Protein AF-A0A2J5PHQ2-F1 (afdb_monomer_lite)

Secondary structure (DSSP, 8-state):
-TTT-EETTEEHHHHHHHHHHHHHHTT---HHHHHHHHHHHHHHHHTT-----

Radius of gyration: 13.02 Å; chains: 1; bounding box: 29×33×25 Å

Sequence (53 aa):
LIARASGPLGTNAQYLFSLDQELRKLGMYDACLDDLVGKVRHLLGESSQPGLA

Foldseek 3Di:
DQLPDADPVGGSLVVLVVVCVVCVVVVNDDPVSVVVNVVSVVVNVVVPDDDDD

pLDDT: mean 85.15, std 16.31, range [36.59, 96.31]

Structure (mmCIF, N/CA/C/O backbone):
data_AF-A0A2J5PHQ2-F1
#
_entry.id   AF-A0A2J5PHQ2-F1
#
loop_
_atom_site.group_PDB
_atom_site.id
_atom_site.type_symbol
_atom_site.label_atom_id
_atom_site.label_alt_id
_atom_site.label_comp_id
_atom_site.label_asym_id
_atom_site.label_entity_id
_atom_site.label_seq_id
_atom_site.pdbx_PDB_ins_code
_atom_site.Cartn_x
_atom_site.Cartn_y
_atom_site.Cartn_z
_atom_site.occupancy
_atom_site.B_iso_or_equiv
_atom_site.auth_seq_id
_atom_site.auth_comp_id
_atom_site.auth_asym_id
_atom_site.auth_atom_id
_atom_site.pdbx_PDB_model_num
ATOM 1 N N . LEU A 1 1 ? 5.454 0.165 -11.317 1.00 77.38 1 LEU A N 1
ATOM 2 C CA . LEU A 1 1 ? 6.165 1.323 -10.722 1.00 77.38 1 LEU A CA 1
ATOM 3 C C . LEU A 1 1 ? 6.210 1.238 -9.197 1.00 77.38 1 LEU A C 1
ATOM 5 O O . LEU A 1 1 ? 7.302 1.131 -8.667 1.00 77.38 1 LEU A O 1
ATOM 9 N N . ILE A 1 2 ? 5.068 1.201 -8.495 1.00 83.25 2 ILE A N 1
ATOM 10 C CA . ILE A 1 2 ? 5.018 1.182 -7.015 1.00 83.25 2 ILE A CA 1
ATOM 11 C C . ILE A 1 2 ? 5.834 0.033 -6.400 1.00 83.25 2 ILE A C 1
ATOM 13 O O . ILE A 1 2 ? 6.638 0.274 -5.509 1.00 83.25 2 ILE A O 1
ATOM 17 N N . ALA A 1 3 ? 5.713 -1.186 -6.937 1.00 82.25 3 ALA A N 1
ATOM 18 C CA . ALA A 1 3 ? 6.441 -2.358 -6.438 1.00 82.25 3 ALA A CA 1
ATOM 19 C C . ALA A 1 3 ? 7.980 -2.264 -6.547 1.00 82.25 3 ALA A C 1
ATOM 21 O O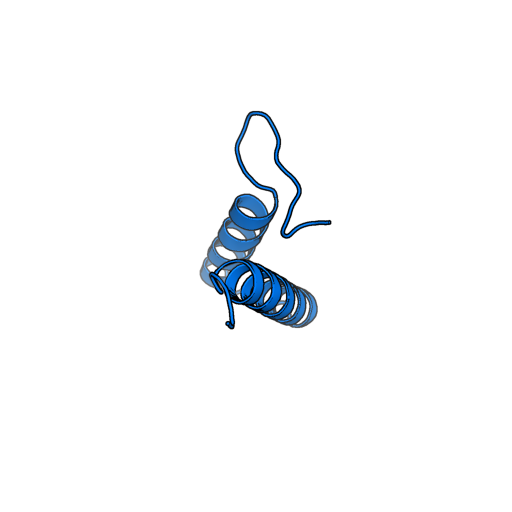 . ALA A 1 3 ? 8.680 -3.009 -5.877 1.00 82.25 3 ALA A O 1
ATOM 22 N N . ARG A 1 4 ? 8.522 -1.381 -7.398 1.00 83.75 4 ARG A N 1
ATOM 23 C CA . ARG A 1 4 ? 9.972 -1.289 -7.674 1.00 83.75 4 ARG A CA 1
ATOM 24 C C . ARG A 1 4 ? 10.573 0.085 -7.378 1.00 83.75 4 ARG A C 1
ATOM 26 O O . ARG A 1 4 ? 11.782 0.245 -7.481 1.00 83.75 4 ARG A O 1
ATOM 33 N N . ALA A 1 5 ? 9.746 1.082 -7.0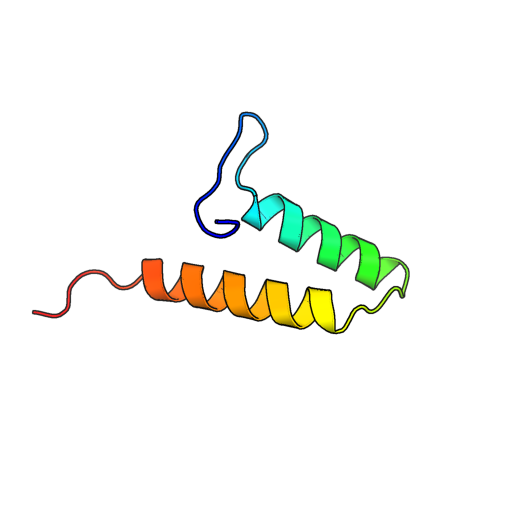71 1.00 89.12 5 ALA A N 1
ATOM 34 C CA . ALA A 1 5 ? 10.198 2.443 -6.822 1.00 89.12 5 ALA A CA 1
ATOM 35 C C . ALA A 1 5 ? 10.685 2.593 -5.376 1.00 89.12 5 ALA A C 1
ATOM 37 O O . ALA A 1 5 ? 10.024 2.140 -4.439 1.00 89.12 5 ALA A O 1
ATOM 38 N N . SER A 1 6 ? 11.812 3.275 -5.200 1.00 88.69 6 SER A N 1
ATOM 39 C CA . SER A 1 6 ? 12.401 3.597 -3.901 1.00 88.69 6 SER A CA 1
ATOM 40 C C . SER A 1 6 ? 12.919 5.029 -3.878 1.00 88.69 6 SER A C 1
ATOM 42 O O . SER A 1 6 ? 13.382 5.540 -4.896 1.00 88.69 6 SER A O 1
ATOM 44 N N . GLY A 1 7 ? 12.862 5.654 -2.708 1.00 90.56 7 GLY A N 1
ATOM 45 C CA . GLY A 1 7 ? 13.429 6.967 -2.427 1.00 90.56 7 GLY A CA 1
ATOM 46 C C . GLY A 1 7 ? 14.189 6.974 -1.096 1.00 90.56 7 GLY A C 1
ATOM 47 O O . GLY A 1 7 ? 14.336 5.926 -0.463 1.00 90.56 7 GLY A O 1
ATOM 48 N N . PRO A 1 8 ? 14.653 8.147 -0.633 1.00 89.69 8 PRO A N 1
ATOM 49 C CA . PRO A 1 8 ? 15.457 8.266 0.588 1.00 89.69 8 PRO A CA 1
ATOM 50 C C . PRO A 1 8 ? 14.728 7.815 1.866 1.00 89.69 8 PRO A C 1
ATOM 52 O O . PRO A 1 8 ? 15.378 7.507 2.857 1.00 89.69 8 PRO A O 1
ATOM 55 N N . LEU A 1 9 ? 13.391 7.756 1.842 1.00 90.50 9 LEU A N 1
ATOM 56 C CA . LEU A 1 9 ? 12.548 7.345 2.972 1.00 90.50 9 LEU A CA 1
ATOM 57 C C . LEU A 1 9 ? 12.059 5.888 2.877 1.00 90.50 9 LEU A C 1
ATOM 59 O O . LEU A 1 9 ? 11.235 5.467 3.683 1.00 90.50 9 LEU A O 1
ATOM 63 N N . GLY A 1 10 ? 12.543 5.122 1.895 1.00 91.12 10 GLY A N 1
ATOM 64 C CA . GLY A 1 10 ? 12.168 3.724 1.684 1.00 91.12 10 GLY A CA 1
ATOM 65 C C . GLY A 1 10 ? 11.479 3.465 0.345 1.00 91.12 10 GLY A C 1
ATOM 66 O O . GLY A 1 10 ? 11.566 4.249 -0.603 1.00 91.12 10 GLY A O 1
ATOM 67 N N . THR A 1 11 ? 10.823 2.312 0.242 1.00 93.06 11 THR A N 1
ATOM 68 C CA . THR A 1 11 ? 10.131 1.877 -0.977 1.00 93.06 11 THR A CA 1
ATOM 69 C C . THR A 1 11 ? 8.733 2.475 -1.067 1.00 93.06 11 THR A C 1
ATOM 71 O O . THR A 1 11 ? 8.038 2.659 -0.068 1.00 93.06 11 THR A O 1
ATOM 74 N N . ASN A 1 12 ? 8.270 2.713 -2.289 1.00 93.50 12 ASN A N 1
ATOM 75 C CA . ASN A 1 12 ? 6.913 3.193 -2.525 1.00 93.50 12 ASN A CA 1
ATOM 76 C C . ASN A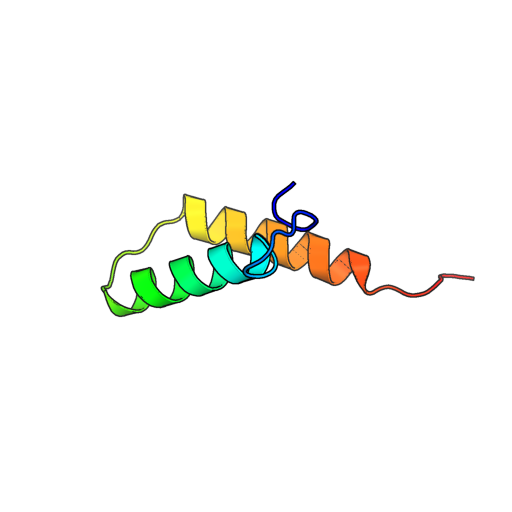 1 12 ? 5.857 2.150 -2.087 1.00 93.50 12 ASN A C 1
ATOM 78 O O . ASN A 1 12 ? 4.750 2.505 -1.695 1.00 93.50 12 ASN A O 1
ATOM 82 N N . ALA A 1 13 ? 6.215 0.859 -2.090 1.00 93.50 13 ALA A N 1
ATOM 83 C CA . ALA A 1 13 ? 5.381 -0.217 -1.554 1.00 93.50 13 ALA A CA 1
ATOM 84 C C . ALA A 1 13 ? 5.213 -0.139 -0.026 1.00 93.50 13 ALA A C 1
ATOM 86 O O . ALA A 1 13 ? 4.106 -0.333 0.466 1.00 93.50 13 ALA A O 1
ATOM 87 N N . GLN A 1 14 ? 6.274 0.189 0.723 1.00 92.19 14 GLN A N 1
ATOM 88 C CA . GLN A 1 14 ? 6.172 0.418 2.171 1.00 92.19 14 GLN A CA 1
ATOM 89 C C . GLN A 1 14 ? 5.202 1.561 2.477 1.00 92.19 14 GLN A C 1
ATOM 91 O O . GLN A 1 14 ? 4.318 1.389 3.309 1.00 92.19 14 GLN A O 1
ATOM 96 N N . TYR A 1 15 ? 5.313 2.682 1.755 1.00 94.69 15 TYR A N 1
ATOM 97 C CA . TYR A 1 15 ? 4.380 3.802 1.901 1.00 94.69 15 TYR A CA 1
ATOM 98 C C . TYR A 1 15 ? 2.928 3.383 1.632 1.00 94.69 15 TYR A C 1
ATOM 100 O O . TYR A 1 15 ? 2.047 3.662 2.444 1.00 94.69 15 TYR A O 1
ATOM 108 N N . LEU A 1 16 ? 2.687 2.658 0.533 1.00 94.44 16 LEU A N 1
ATOM 109 C CA . LEU A 1 16 ? 1.357 2.161 0.180 1.00 94.44 16 LEU A CA 1
ATOM 110 C C . LEU A 1 16 ? 0.754 1.275 1.287 1.00 94.44 16 LEU A C 1
ATOM 112 O O . LEU A 1 16 ? -0.415 1.435 1.629 1.00 94.44 16 LEU A O 1
ATOM 116 N N . PHE A 1 17 ? 1.537 0.359 1.863 1.00 93.94 17 PHE A N 1
ATOM 117 C CA . PHE A 1 17 ? 1.053 -0.537 2.921 1.00 93.94 17 PHE A CA 1
ATOM 118 C C . PHE A 1 17 ? 0.805 0.186 4.246 1.00 93.94 17 PHE A C 1
ATOM 120 O O . PHE A 1 17 ? -0.154 -0.134 4.946 1.00 93.94 17 PHE A O 1
ATOM 127 N N . SER A 1 18 ? 1.644 1.164 4.590 1.00 94.56 18 SER A N 1
ATOM 128 C CA . SER A 1 18 ? 1.414 2.012 5.761 1.00 94.56 18 SER A CA 1
ATOM 129 C C . SER A 1 18 ? 0.142 2.844 5.606 1.00 94.56 18 SER A C 1
ATOM 131 O O . SER A 1 18 ? -0.627 2.952 6.556 1.00 94.56 18 SER A O 1
ATOM 133 N N . LEU A 1 19 ? -0.118 3.380 4.410 1.00 94.62 19 LEU A N 1
ATOM 134 C CA . LEU A 1 19 ? -1.331 4.146 4.132 1.00 94.62 19 LEU A CA 1
ATOM 135 C C . LEU A 1 19 ? -2.600 3.293 4.284 1.00 94.62 19 LEU A C 1
ATOM 137 O O . LEU A 1 19 ? -3.512 3.701 4.996 1.00 94.62 19 LEU A O 1
ATOM 141 N N . ASP A 1 20 ? -2.640 2.104 3.673 1.00 94.50 20 ASP A N 1
ATOM 142 C CA . ASP A 1 20 ? -3.757 1.155 3.825 1.00 94.50 20 ASP A CA 1
ATOM 143 C C . ASP A 1 20 ? -4.023 0.818 5.304 1.00 94.50 20 ASP A C 1
ATOM 145 O O . ASP A 1 20 ? -5.162 0.870 5.775 1.00 94.50 20 ASP A O 1
ATOM 149 N N . GLN A 1 21 ? -2.966 0.564 6.082 1.00 94.44 21 GLN A N 1
ATOM 150 C CA . GLN A 1 21 ? -3.101 0.273 7.508 1.00 94.44 21 GLN A CA 1
ATOM 151 C C . GLN A 1 21 ? -3.721 1.439 8.299 1.00 94.44 21 GLN A C 1
ATOM 153 O O . GLN A 1 21 ? -4.600 1.202 9.131 1.00 94.44 21 GLN A O 1
ATOM 158 N N . GLU A 1 22 ? -3.273 2.677 8.081 1.00 96.31 22 GLU A N 1
ATOM 159 C CA . GLU A 1 22 ? -3.810 3.841 8.800 1.00 96.31 22 GLU A CA 1
ATOM 160 C C . GLU A 1 22 ? -5.255 4.154 8.394 1.00 96.31 22 GLU A C 1
ATOM 162 O O . GLU A 1 22 ? -6.089 4.435 9.255 1.00 96.31 22 GLU A O 1
ATOM 167 N N . LEU A 1 23 ? -5.594 4.016 7.111 1.00 94.75 23 LEU A N 1
ATOM 168 C CA . LEU A 1 23 ? -6.966 4.201 6.636 1.00 94.75 23 LEU A CA 1
ATOM 169 C C . LEU A 1 23 ? -7.924 3.177 7.260 1.00 94.75 23 LEU A C 1
ATOM 171 O O . LEU A 1 23 ? -8.987 3.548 7.761 1.00 94.75 23 LEU A O 1
ATOM 175 N N . ARG A 1 24 ? -7.516 1.906 7.355 1.00 93.38 24 ARG A N 1
ATOM 176 C CA . ARG A 1 24 ? -8.297 0.853 8.026 1.00 93.38 24 ARG A CA 1
ATOM 177 C C . ARG A 1 24 ? -8.541 1.146 9.5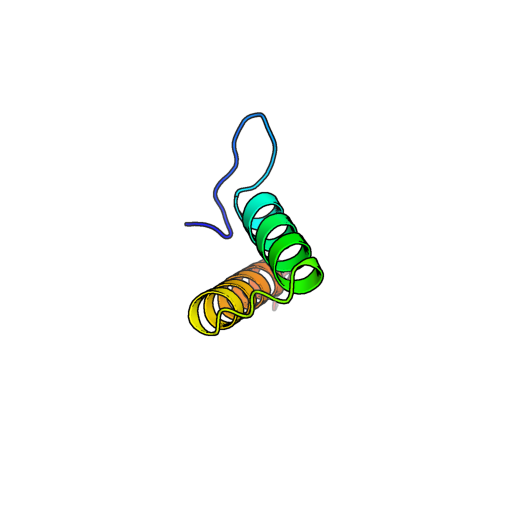05 1.00 93.38 24 ARG A C 1
ATOM 179 O O . ARG A 1 24 ? -9.649 0.923 9.988 1.00 93.38 24 ARG A O 1
ATOM 186 N N . LYS A 1 25 ? -7.545 1.679 10.225 1.00 94.69 25 LYS A N 1
ATOM 187 C CA . LYS A 1 25 ? -7.700 2.085 11.638 1.00 94.69 25 LYS A CA 1
ATOM 188 C C . LYS A 1 25 ? -8.749 3.182 11.815 1.00 94.69 25 LYS A C 1
ATOM 190 O O . LYS A 1 25 ? -9.436 3.205 12.831 1.00 94.69 25 LYS A O 1
ATOM 195 N N . LEU A 1 26 ? -8.884 4.062 10.826 1.00 96.19 26 LEU A N 1
ATOM 196 C CA . LEU A 1 26 ? -9.879 5.135 10.803 1.00 96.19 26 LEU A CA 1
ATOM 197 C C . LEU A 1 26 ? -11.247 4.684 10.257 1.00 96.19 26 LEU A C 1
ATOM 199 O O . LEU A 1 26 ? -12.167 5.494 10.183 1.00 96.19 26 LEU A O 1
ATOM 203 N N . GLY A 1 27 ? -11.401 3.412 9.866 1.00 94.19 27 GLY A N 1
ATOM 204 C CA . GLY A 1 27 ? -12.617 2.900 9.226 1.00 94.19 27 GLY A CA 1
ATOM 205 C C . GLY A 1 27 ? -12.811 3.387 7.785 1.00 94.19 27 GLY A C 1
ATOM 206 O O . GLY A 1 27 ? -13.915 3.293 7.249 1.00 94.19 27 GLY A O 1
ATOM 207 N N . MET A 1 28 ? -11.756 3.911 7.155 1.00 93.25 28 MET A N 1
ATOM 208 C CA . MET A 1 28 ? -11.756 4.399 5.778 1.00 93.25 28 MET A CA 1
ATOM 209 C C . MET A 1 28 ? -11.391 3.265 4.819 1.00 93.25 28 MET A C 1
ATOM 211 O O . MET A 1 28 ? -10.234 3.089 4.448 1.00 93.25 28 MET A O 1
ATOM 215 N N . TYR A 1 29 ? -12.388 2.478 4.429 1.00 91.12 29 TYR A N 1
ATOM 216 C CA . TYR A 1 29 ? -12.209 1.406 3.452 1.00 91.12 29 TYR A CA 1
ATOM 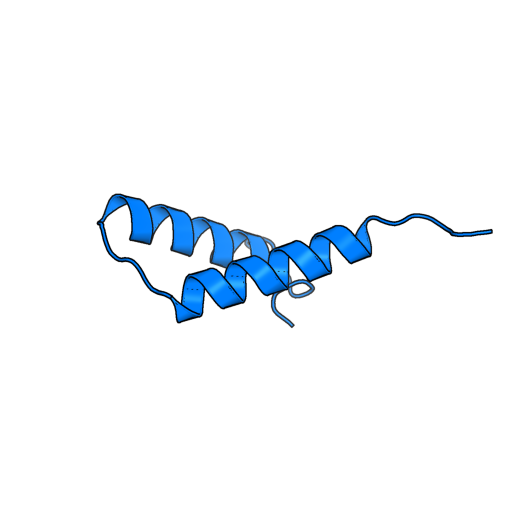217 C C . TYR A 1 29 ? -12.247 1.957 2.024 1.00 91.12 29 TYR A C 1
ATOM 219 O O . TYR A 1 29 ? -13.187 2.662 1.656 1.00 91.12 29 TYR A O 1
ATOM 227 N N . ASP A 1 30 ? -11.250 1.600 1.217 1.00 93.31 30 ASP A N 1
ATOM 228 C CA . ASP A 1 30 ? -11.153 1.974 -0.193 1.00 93.31 30 ASP A CA 1
ATOM 229 C C . ASP A 1 30 ? -10.856 0.723 -1.034 1.00 93.31 30 ASP A C 1
ATOM 231 O O . ASP A 1 30 ? -9.761 0.162 -0.991 1.00 93.31 30 ASP A O 1
ATOM 235 N N . ALA A 1 31 ? -11.849 0.291 -1.815 1.00 93.12 31 ALA A N 1
ATOM 236 C CA . ALA A 1 31 ? -11.748 -0.908 -2.644 1.00 93.12 31 ALA A CA 1
ATOM 237 C C . ALA A 1 31 ? -10.683 -0.781 -3.750 1.00 93.12 31 ALA A C 1
ATOM 239 O O . ALA A 1 31 ? -10.023 -1.760 -4.093 1.00 93.12 31 ALA A O 1
ATOM 240 N N . CYS A 1 32 ? -10.478 0.421 -4.296 1.00 94.00 32 CYS A N 1
ATOM 241 C CA . CYS A 1 32 ? -9.441 0.658 -5.298 1.00 94.00 32 CYS A CA 1
ATOM 242 C C . CYS A 1 32 ? -8.044 0.554 -4.673 1.00 94.00 32 CYS A C 1
ATOM 244 O O . CYS A 1 32 ? -7.110 0.058 -5.314 1.00 94.00 32 CYS A O 1
ATOM 246 N N . LEU A 1 33 ? -7.898 1.014 -3.427 1.00 93.94 33 LEU A N 1
ATOM 247 C CA . LEU A 1 33 ? -6.653 0.895 -2.674 1.00 93.94 33 LEU A CA 1
ATOM 248 C C . LEU A 1 33 ? -6.352 -0.564 -2.314 1.00 93.94 33 LEU A C 1
ATOM 250 O O . LEU A 1 33 ? -5.221 -1.007 -2.515 1.00 93.94 33 LEU A O 1
ATOM 254 N N . ASP A 1 34 ? -7.356 -1.317 -1.865 1.00 93.06 34 ASP A N 1
ATOM 255 C CA . ASP A 1 34 ? -7.234 -2.750 -1.571 1.00 93.06 34 ASP A CA 1
ATOM 256 C C . ASP A 1 34 ? -6.769 -3.542 -2.807 1.00 93.06 34 ASP A C 1
ATOM 258 O O . ASP A 1 34 ? -5.813 -4.324 -2.737 1.00 93.06 34 ASP A O 1
ATOM 262 N N . ASP A 1 35 ? -7.369 -3.275 -3.970 1.00 95.00 35 ASP A N 1
ATOM 263 C CA . ASP A 1 35 ? -6.970 -3.869 -5.250 1.00 95.00 35 ASP A CA 1
ATOM 264 C C . ASP A 1 35 ? -5.517 -3.536 -5.618 1.00 95.00 35 ASP A C 1
ATOM 266 O O . ASP A 1 35 ? -4.766 -4.382 -6.121 1.00 95.00 35 ASP A O 1
ATOM 270 N N . LEU A 1 36 ? -5.099 -2.289 -5.386 1.00 94.81 36 LEU A N 1
ATOM 271 C CA . LEU A 1 36 ? -3.736 -1.844 -5.659 1.00 94.81 36 LEU A CA 1
ATOM 272 C C . LEU A 1 36 ? -2.728 -2.526 -4.728 1.00 94.81 36 LEU A C 1
ATOM 274 O O . LEU A 1 36 ? -1.686 -2.996 -5.193 1.00 94.81 36 LEU A O 1
ATOM 278 N N . VAL A 1 37 ? -3.043 -2.621 -3.436 1.00 94.12 37 VAL A N 1
ATOM 279 C CA . VAL A 1 37 ? -2.247 -3.349 -2.441 1.00 94.12 37 VAL A CA 1
ATOM 280 C C . VAL A 1 37 ? -2.109 -4.814 -2.846 1.00 94.12 37 VAL A C 1
ATOM 282 O O . VAL A 1 37 ? -0.992 -5.335 -2.850 1.00 94.12 37 VAL A O 1
ATOM 285 N N . GLY A 1 38 ? -3.203 -5.462 -3.258 1.00 93.38 38 GLY A N 1
ATOM 286 C CA . GLY A 1 38 ? -3.198 -6.837 -3.757 1.00 93.38 38 GLY A CA 1
ATOM 287 C C . GLY A 1 38 ? -2.259 -7.027 -4.952 1.00 93.38 38 GLY A C 1
ATOM 288 O O . GLY A 1 38 ? -1.382 -7.894 -4.923 1.00 93.38 38 GLY A O 1
ATOM 289 N N . LYS A 1 39 ? -2.360 -6.158 -5.966 1.00 94.19 39 LYS A N 1
ATOM 290 C CA . LYS A 1 39 ? -1.485 -6.183 -7.154 1.00 94.19 39 LYS A CA 1
ATOM 291 C C . LYS A 1 39 ? -0.013 -5.975 -6.798 1.00 94.19 39 LYS A C 1
ATOM 293 O O . LYS A 1 39 ? 0.852 -6.672 -7.322 1.00 94.19 39 LYS A O 1
ATOM 298 N N . VAL A 1 40 ? 0.295 -5.038 -5.899 1.00 93.06 40 VAL A N 1
ATOM 299 C CA . VAL A 1 40 ? 1.680 -4.774 -5.472 1.00 93.06 40 VAL A CA 1
ATOM 300 C C . VAL A 1 40 ? 2.244 -5.946 -4.667 1.00 93.06 40 VAL A C 1
ATOM 302 O O . VAL A 1 40 ? 3.394 -6.318 -4.886 1.00 93.06 40 VAL A O 1
ATOM 305 N N . ARG A 1 41 ? 1.449 -6.575 -3.792 1.00 92.19 41 ARG A N 1
ATOM 306 C CA . ARG A 1 41 ? 1.860 -7.788 -3.064 1.00 92.19 41 ARG A CA 1
ATOM 307 C C . ARG A 1 41 ? 2.147 -8.951 -4.003 1.00 92.19 41 ARG A C 1
ATOM 309 O O . ARG A 1 41 ? 3.153 -9.626 -3.810 1.00 92.19 41 ARG A O 1
ATOM 316 N N . HIS A 1 42 ? 1.305 -9.154 -5.014 1.00 92.19 42 HIS A N 1
ATOM 317 C CA . HIS A 1 42 ? 1.518 -10.191 -6.019 1.00 92.19 42 HIS A CA 1
ATOM 318 C C . HIS A 1 42 ? 2.845 -9.982 -6.758 1.00 92.19 42 HIS A C 1
ATOM 320 O O . HIS A 1 42 ? 3.698 -10.860 -6.726 1.00 92.19 42 HIS A O 1
ATOM 326 N N . LEU A 1 43 ? 3.084 -8.774 -7.280 1.00 90.38 43 LEU A N 1
ATOM 327 C CA . LEU A 1 43 ? 4.330 -8.433 -7.979 1.00 90.38 43 LEU A CA 1
ATOM 328 C C . LEU A 1 43 ? 5.584 -8.579 -7.095 1.00 90.38 43 LEU A C 1
ATOM 330 O O . LEU A 1 43 ? 6.643 -8.976 -7.579 1.00 90.38 43 LEU A O 1
ATOM 334 N N . LEU A 1 44 ? 5.492 -8.258 -5.799 1.00 87.12 44 LEU A N 1
ATOM 335 C CA . LEU A 1 44 ? 6.594 -8.460 -4.849 1.00 87.12 44 LEU A CA 1
ATOM 336 C C . LEU A 1 44 ? 6.818 -9.948 -4.525 1.00 87.12 44 LEU A C 1
ATOM 338 O O . LEU A 1 44 ? 7.964 -10.376 -4.382 1.00 87.12 44 LEU A O 1
ATOM 342 N N . GLY A 1 45 ? 5.749 -10.744 -4.449 1.00 79.62 45 GLY A N 1
ATOM 343 C CA . GLY A 1 45 ? 5.825 -12.198 -4.287 1.00 79.62 45 GLY A CA 1
ATOM 344 C C . GLY A 1 45 ? 6.435 -12.898 -5.504 1.00 79.62 45 GLY A C 1
ATOM 345 O O . GLY A 1 45 ? 7.292 -13.760 -5.340 1.00 79.62 45 GLY A O 1
ATOM 346 N N . GLU A 1 46 ? 6.081 -12.467 -6.717 1.00 59.94 46 GLU A N 1
AT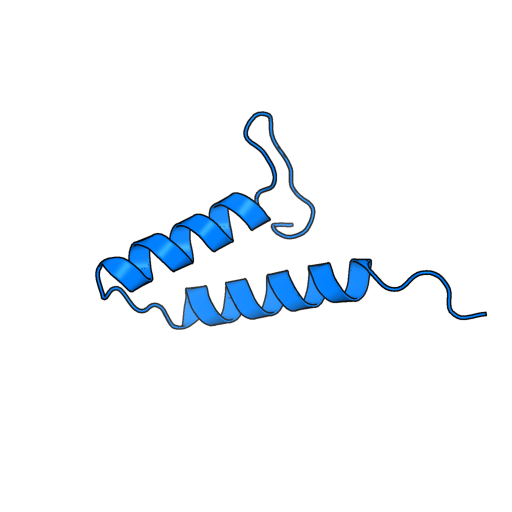OM 347 C CA . GLU A 1 46 ? 6.683 -12.953 -7.968 1.00 59.94 46 GLU A CA 1
ATOM 348 C C . GLU A 1 46 ? 8.172 -12.589 -8.071 1.00 59.94 46 GLU A C 1
ATOM 350 O O . GLU A 1 46 ? 8.977 -13.375 -8.565 1.00 59.94 46 GLU A O 1
ATOM 355 N N . SER A 1 47 ? 8.585 -11.439 -7.522 1.00 56.44 47 SER A N 1
ATOM 356 C CA . SER A 1 47 ? 10.005 -11.059 -7.454 1.00 56.44 47 SER A CA 1
ATOM 357 C C . SER A 1 47 ? 10.847 -11.905 -6.483 1.00 56.44 47 SER A C 1
ATOM 359 O O . SER A 1 47 ? 12.071 -11.788 -6.485 1.00 56.44 47 SER A O 1
ATOM 361 N N . SER A 1 48 ? 10.210 -12.768 -5.680 1.00 47.16 48 SER A N 1
ATOM 362 C CA . SER A 1 48 ? 10.863 -13.687 -4.739 1.00 47.16 48 SER A CA 1
ATOM 363 C C . SER A 1 48 ? 10.907 -15.148 -5.215 1.00 47.16 48 SER A C 1
ATOM 365 O O . SER A 1 48 ? 11.137 -16.026 -4.389 1.00 47.16 48 SER A O 1
ATOM 367 N N . GLN A 1 49 ? 10.727 -15.450 -6.510 1.00 41.03 49 GLN A N 1
ATOM 368 C CA . GLN A 1 49 ? 11.113 -16.763 -7.056 1.00 41.03 49 GLN A CA 1
ATOM 369 C C . GLN A 1 49 ? 12.587 -16.745 -7.510 1.00 41.03 49 GLN A C 1
ATOM 371 O O . GLN A 1 49 ? 12.894 -16.162 -8.553 1.00 41.03 49 GLN A O 1
ATOM 376 N N . PRO A 1 50 ? 13.522 -17.391 -6.783 1.00 46.91 50 PRO A N 1
ATOM 377 C CA . PRO A 1 50 ? 14.832 -17.702 -7.325 1.00 46.91 50 PRO A CA 1
ATOM 378 C C . PRO A 1 50 ? 14.699 -18.903 -8.269 1.00 46.91 50 PRO A C 1
ATOM 380 O O . PRO A 1 50 ? 14.252 -19.963 -7.848 1.00 46.91 50 PRO A O 1
ATOM 383 N N . GLY A 1 51 ? 15.082 -18.704 -9.533 1.00 54.66 51 GLY A N 1
ATOM 384 C CA . GLY A 1 51 ? 15.494 -19.729 -10.501 1.00 54.66 51 GLY A CA 1
ATOM 385 C C . GLY A 1 51 ? 14.626 -20.985 -10.629 1.00 54.66 51 GLY A C 1
ATOM 386 O O . GLY A 1 51 ? 14.767 -21.926 -9.852 1.00 54.66 51 GLY A O 1
ATOM 387 N N . LEU A 1 52 ? 13.844 -21.073 -11.707 1.00 43.22 52 LEU A N 1
ATOM 388 C CA . LEU A 1 52 ? 13.455 -22.373 -12.249 1.00 43.22 52 LEU A CA 1
ATOM 389 C C . LEU A 1 52 ? 14.464 -22.767 -13.342 1.00 43.22 52 LEU A C 1
ATOM 391 O O . LEU A 1 52 ? 14.459 -22.154 -14.405 1.00 43.22 52 LEU A O 1
ATOM 395 N N . ALA A 1 53 ? 15.329 -23.717 -12.959 1.00 36.59 53 ALA A N 1
ATOM 396 C CA . ALA A 1 53 ? 16.086 -24.728 -13.721 1.00 36.59 53 ALA A CA 1
ATOM 397 C C . ALA A 1 53 ? 16.587 -24.407 -15.141 1.00 36.59 53 ALA A C 1
ATOM 399 O O . ALA A 1 53 ? 15.758 -24.237 -16.060 1.00 36.59 53 ALA A O 1
#

InterPro domains:
  IPR006840 Glutathione-specific gamma-glutamylcyclotransferase [PF04752] (2-42)

Organism: NCBI:txid1134687